Protein AF-A0A485JIW8-F1 (afdb_monomer_lite)

Radius of gyration: 25.41 Å; chains: 1; bounding box: 49×22×64 Å

Sequence (104 aa):
MVTTAILSAFGVSAKNPTDGTPVVVKNLLSVEGLHWFLPNVIKNFSGFAPLGAILALVLGAGLAERVGLLPALMVKMASHVNARYASYMVLFIAFLATFLPMRR

Foldseek 3Di:
DVVLVVQQVVFDWDQDPPPRDIHTRDDLPDPVNVVVCVVCVVVCVVVPVVPVVVVVLLVVLVVCVVVVVLVVVLCVQQVPDDPVCNVVSVVVNVVVVVPRPDDD

Structure (mmCIF, N/CA/C/O backbone):
data_AF-A0A485JIW8-F1
#
_entry.id   AF-A0A485JIW8-F1
#
loop_
_atom_site.group_PDB
_atom_site.id
_atom_site.type_symbol
_atom_site.label_atom_id
_atom_site.label_alt_id
_atom_site.label_comp_id
_atom_site.label_asym_id
_atom_site.label_entity_id
_atom_site.label_seq_id
_atom_site.pdbx_PDB_ins_code
_atom_site.Cartn_x
_atom_site.Cartn_y
_atom_site.Cartn_z
_atom_site.occupancy
_atom_site.B_iso_or_equiv
_atom_site.auth_seq_id
_atom_site.auth_comp_id
_atom_site.auth_asym_id
_atom_site.auth_atom_id
_atom_site.pdbx_PDB_model_num
ATOM 1 N N . MET A 1 1 ? -16.457 -8.153 15.784 1.00 76.81 1 MET A N 1
ATOM 2 C CA . MET A 1 1 ? -17.606 -7.506 16.460 1.00 76.81 1 MET A CA 1
ATOM 3 C C . MET A 1 1 ? -18.337 -8.470 17.385 1.00 76.81 1 MET A C 1
ATOM 5 O O . MET A 1 1 ? -18.373 -8.213 18.575 1.00 76.81 1 MET A O 1
ATOM 9 N N . VAL A 1 2 ? -18.836 -9.609 16.892 1.00 83.44 2 VAL A N 1
ATOM 10 C CA . VAL A 1 2 ? -19.503 -10.621 17.742 1.00 83.44 2 VAL A CA 1
ATOM 11 C C . VAL A 1 2 ? -18.585 -11.137 18.861 1.00 83.44 2 VAL A C 1
ATOM 13 O O . VAL A 1 2 ? -18.984 -11.189 20.016 1.00 83.44 2 VAL A O 1
ATOM 16 N N . THR A 1 3 ? -17.313 -11.402 18.555 1.00 80.88 3 THR A N 1
ATOM 17 C CA . THR A 1 3 ? -16.318 -11.849 19.543 1.00 80.88 3 THR A CA 1
ATOM 18 C C . THR A 1 3 ? -16.099 -10.840 20.675 1.00 80.88 3 THR A C 1
ATOM 20 O O . THR A 1 3 ? -16.023 -11.233 21.833 1.00 80.88 3 THR A O 1
ATOM 23 N N . THR A 1 4 ? -16.041 -9.537 20.371 1.00 82.94 4 THR A N 1
ATOM 24 C CA . THR A 1 4 ? -15.861 -8.499 21.400 1.00 82.94 4 THR A CA 1
ATOM 25 C C . THR A 1 4 ? -17.123 -8.295 22.235 1.00 82.94 4 THR A C 1
ATOM 27 O O . THR A 1 4 ? -17.009 -7.987 23.416 1.00 82.94 4 THR A O 1
ATOM 30 N N . ALA A 1 5 ? -18.310 -8.531 21.667 1.00 79.56 5 ALA A N 1
ATOM 31 C CA . ALA A 1 5 ? -19.571 -8.511 22.406 1.00 79.56 5 ALA A CA 1
ATOM 32 C C . ALA A 1 5 ? -19.691 -9.684 23.390 1.00 79.56 5 ALA A C 1
ATOM 34 O O . ALA A 1 5 ? -20.026 -9.468 24.551 1.00 79.56 5 ALA A O 1
ATOM 35 N N . ILE A 1 6 ? -19.348 -10.903 22.958 1.00 81.81 6 ILE A N 1
ATOM 36 C CA . ILE A 1 6 ? -19.376 -12.101 23.810 1.00 81.81 6 ILE A CA 1
ATOM 37 C C . ILE A 1 6 ? -18.352 -11.976 24.948 1.00 81.81 6 ILE A C 1
ATOM 39 O O . ILE A 1 6 ? -18.701 -12.130 26.113 1.00 81.81 6 ILE A O 1
ATOM 43 N N . LEU A 1 7 ? -17.099 -11.633 24.636 1.00 80.12 7 LEU A N 1
ATOM 44 C CA . LEU A 1 7 ? -16.033 -11.506 25.639 1.00 80.12 7 LEU A CA 1
ATOM 45 C C . LEU A 1 7 ? -16.289 -10.376 26.648 1.00 80.12 7 LEU A C 1
ATOM 47 O O . LEU A 1 7 ? -15.951 -10.513 27.823 1.00 80.12 7 LEU A O 1
ATOM 51 N N . SER A 1 8 ? -16.903 -9.275 26.204 1.00 80.69 8 SER A N 1
ATOM 52 C CA . SER A 1 8 ? -17.305 -8.177 27.087 1.00 80.69 8 SER A CA 1
ATOM 53 C C . SER A 1 8 ? -18.484 -8.568 27.986 1.00 80.69 8 SER A C 1
ATOM 55 O O . SER A 1 8 ? -18.478 -8.217 29.162 1.00 80.69 8 SER A O 1
ATOM 57 N N . ALA A 1 9 ? -19.442 -9.362 27.486 1.00 75.94 9 ALA A N 1
ATOM 58 C CA . ALA A 1 9 ? -20.557 -9.876 28.287 1.00 75.94 9 ALA A CA 1
ATOM 59 C C . ALA A 1 9 ? -20.100 -10.822 29.415 1.00 75.94 9 ALA A C 1
ATOM 61 O O . ALA A 1 9 ? -20.698 -10.828 30.486 1.00 75.94 9 ALA A O 1
ATOM 62 N N . PHE A 1 10 ? -19.009 -11.567 29.207 1.00 78.50 10 PHE A N 1
ATOM 63 C CA . PHE A 1 10 ? -18.376 -12.394 30.243 1.00 78.50 10 PHE A CA 1
ATOM 64 C C . PHE A 1 10 ? -17.401 -11.622 31.156 1.00 78.50 10 PHE A C 1
ATOM 66 O O . PHE A 1 10 ? -16.757 -12.232 32.007 1.00 78.50 10 PHE A O 1
ATOM 73 N N . GLY A 1 11 ? -17.272 -10.296 31.006 1.00 72.00 11 GLY A N 1
ATOM 74 C CA . GLY A 1 11 ? -16.460 -9.455 31.894 1.00 72.00 11 GLY A CA 1
ATOM 75 C C . GLY A 1 11 ? -14.956 -9.745 31.847 1.00 72.00 11 GLY A C 1
ATOM 76 O O . GLY A 1 11 ? -14.242 -9.472 32.812 1.00 72.00 11 GLY A O 1
ATOM 77 N N . VAL A 1 12 ? -14.462 -10.316 30.743 1.00 76.06 12 VAL A N 1
ATOM 78 C CA . VAL A 1 12 ? -13.059 -10.724 30.613 1.00 76.06 12 VAL A CA 1
ATOM 79 C C . VAL A 1 12 ? -12.148 -9.494 30.686 1.00 76.06 12 VAL A C 1
ATOM 81 O O . VAL A 1 12 ? -12.291 -8.541 29.915 1.00 76.06 12 VAL A O 1
ATOM 84 N N . SER A 1 13 ? -11.194 -9.527 31.617 1.00 73.19 13 SER A N 1
ATOM 85 C CA . SER A 1 13 ? -10.194 -8.479 31.829 1.00 73.19 13 SER A CA 1
ATOM 86 C C . SER A 1 13 ? -8.800 -9.098 31.865 1.00 73.19 13 SER A C 1
ATOM 88 O O . SER A 1 13 ? -8.588 -10.124 32.511 1.00 73.19 13 SER A O 1
ATOM 90 N N . ALA A 1 14 ? -7.848 -8.468 31.179 1.00 75.44 14 ALA A N 1
ATOM 91 C CA . ALA A 1 14 ? -6.446 -8.876 31.148 1.00 75.44 14 ALA A CA 1
ATOM 92 C C . ALA A 1 14 ? -5.582 -7.823 31.845 1.00 75.44 14 ALA A C 1
ATOM 94 O O . ALA A 1 14 ? -5.828 -6.629 31.718 1.00 75.44 14 ALA A O 1
ATOM 95 N N . LYS A 1 15 ? -4.557 -8.236 32.587 1.00 77.12 15 LYS A N 1
ATOM 96 C CA . LYS A 1 15 ? -3.635 -7.293 33.231 1.00 77.12 15 LYS A CA 1
ATOM 97 C C . LYS A 1 15 ? -2.582 -6.846 32.216 1.00 77.12 15 LYS A C 1
ATOM 99 O O . LYS A 1 15 ? -1.958 -7.698 31.586 1.00 77.12 15 LYS A O 1
ATOM 104 N N . ASN A 1 16 ? -2.385 -5.540 32.048 1.00 74.44 16 ASN A N 1
ATOM 105 C CA . ASN A 1 16 ? -1.335 -5.021 31.174 1.00 74.44 16 ASN A CA 1
ATOM 106 C C . ASN A 1 16 ? 0.048 -5.375 31.764 1.00 74.44 16 ASN A C 1
ATOM 108 O O . ASN A 1 16 ? 0.311 -4.996 32.907 1.00 74.44 16 ASN A O 1
ATOM 112 N N . PRO A 1 17 ? 0.932 -6.081 31.035 1.00 75.75 17 PRO A N 1
ATOM 113 C CA . PRO A 1 17 ? 2.253 -6.461 31.538 1.00 75.75 17 PRO A CA 1
ATOM 114 C C . PRO A 1 17 ? 3.220 -5.279 31.715 1.00 75.75 17 PRO A C 1
ATOM 116 O O . PRO A 1 17 ? 4.221 -5.438 32.407 1.00 75.75 17 PRO A O 1
ATOM 119 N N . THR A 1 18 ? 2.939 -4.113 31.125 1.00 78.62 18 THR A N 1
ATOM 120 C CA . THR A 1 18 ? 3.795 -2.919 31.236 1.00 78.62 18 THR A CA 1
ATOM 121 C C . THR A 1 18 ? 3.469 -2.086 32.480 1.00 78.62 18 THR A C 1
ATOM 123 O O . THR A 1 18 ? 4.377 -1.743 33.226 1.00 78.62 18 THR A O 1
ATOM 126 N N . ASP A 1 19 ? 2.180 -1.843 32.753 1.00 81.31 19 ASP A N 1
ATOM 127 C CA . ASP A 1 19 ? 1.743 -0.910 33.812 1.00 81.31 19 ASP A CA 1
ATOM 128 C C . ASP A 1 19 ? 0.888 -1.569 34.913 1.00 81.31 19 ASP A C 1
ATOM 130 O O . ASP A 1 19 ? 0.429 -0.909 35.844 1.00 81.31 19 ASP A O 1
ATOM 134 N N . GLY A 1 20 ? 0.601 -2.872 34.811 1.00 73.81 20 GLY A N 1
ATOM 135 C CA . GLY A 1 20 ? -0.192 -3.621 35.794 1.00 73.81 20 GLY A CA 1
ATOM 136 C C . GLY A 1 20 ? -1.680 -3.250 35.863 1.00 73.81 20 GLY A C 1
ATOM 137 O O . GLY A 1 20 ? -2.414 -3.833 36.667 1.00 73.81 20 GLY A O 1
ATOM 138 N N . THR A 1 21 ? -2.144 -2.316 35.031 1.00 77.12 21 THR A N 1
ATOM 139 C CA . THR A 1 21 ? -3.537 -1.859 34.983 1.00 77.12 21 THR A CA 1
ATOM 140 C C . THR A 1 21 ? -4.458 -2.911 34.346 1.00 77.12 21 THR A C 1
ATOM 142 O O . THR A 1 21 ? -4.048 -3.617 33.417 1.00 77.12 21 THR A O 1
ATOM 145 N N . PRO A 1 22 ? -5.703 -3.068 34.837 1.00 76.75 22 PRO A N 1
ATOM 146 C CA . PRO A 1 22 ? -6.674 -3.965 34.221 1.00 76.75 22 PRO A CA 1
ATOM 147 C C . PRO A 1 22 ? -7.163 -3.390 32.882 1.00 76.75 22 PRO A C 1
ATOM 149 O O . PRO A 1 22 ? -7.702 -2.286 32.819 1.00 76.75 22 PRO A O 1
ATOM 152 N N . VAL A 1 23 ? -6.984 -4.153 31.807 1.00 79.81 23 VAL A N 1
ATOM 153 C CA . VAL A 1 23 ? -7.474 -3.868 30.455 1.00 79.81 23 VAL A CA 1
ATOM 154 C C . VAL A 1 23 ? -8.750 -4.670 30.229 1.00 79.81 23 VAL A C 1
ATOM 156 O O . VAL A 1 23 ? -8.724 -5.893 30.082 1.00 79.81 23 VAL A O 1
ATOM 159 N N . VAL A 1 24 ? -9.876 -3.962 30.191 1.00 81.12 24 VAL A N 1
ATOM 160 C CA . VAL A 1 24 ? -11.207 -4.546 29.982 1.00 81.12 24 VAL A CA 1
ATOM 161 C C . VAL A 1 24 ? -11.522 -4.627 28.488 1.00 81.12 24 VAL A C 1
ATOM 163 O O . VAL A 1 24 ? -11.235 -3.696 27.728 1.00 81.12 24 VAL A O 1
ATOM 166 N N . VAL A 1 25 ? -12.144 -5.729 28.057 1.00 80.06 25 VAL A N 1
ATOM 167 C CA . VAL A 1 25 ? -12.603 -5.890 26.670 1.00 80.06 25 VAL A CA 1
ATOM 168 C C . VAL A 1 25 ? -13.704 -4.874 26.351 1.00 80.06 25 VAL A C 1
ATOM 170 O O . VAL A 1 25 ? -14.762 -4.864 26.979 1.00 80.06 25 VAL A O 1
ATOM 173 N N . LYS A 1 26 ? -13.478 -4.045 25.325 1.00 80.88 26 LYS A N 1
ATOM 174 C CA . LYS A 1 26 ? -14.467 -3.077 24.832 1.00 80.88 26 LYS A CA 1
ATOM 175 C C . LYS A 1 26 ? -15.394 -3.717 23.799 1.00 80.88 26 LYS A C 1
ATOM 177 O O . LYS A 1 26 ? -14.944 -4.168 22.743 1.00 80.88 26 LYS A O 1
ATOM 182 N N . ASN A 1 27 ? -16.695 -3.719 24.082 1.00 84.88 27 ASN A N 1
ATOM 183 C CA . ASN A 1 27 ? -17.710 -4.124 23.116 1.00 84.88 27 ASN A CA 1
ATOM 184 C C . ASN A 1 27 ? -17.853 -3.055 22.019 1.00 84.88 27 ASN A C 1
ATOM 186 O O . ASN A 1 27 ? -18.133 -1.898 22.308 1.00 84.88 27 ASN A O 1
ATOM 190 N N . LEU A 1 28 ? -17.687 -3.445 20.755 1.00 83.50 28 LEU A N 1
ATOM 191 C CA . LEU A 1 28 ? -17.842 -2.534 19.612 1.00 83.50 28 LEU A CA 1
ATOM 192 C C . LEU A 1 28 ? -19.304 -2.392 19.154 1.00 83.50 28 LEU A C 1
ATOM 194 O O . LEU A 1 28 ? -19.610 -1.460 18.421 1.00 83.50 28 LEU A O 1
ATOM 198 N N . LEU A 1 29 ? -20.187 -3.312 19.561 1.00 84.06 29 LEU A N 1
ATOM 199 C CA . LEU A 1 29 ? -21.623 -3.297 19.255 1.00 84.06 29 LEU A CA 1
ATOM 200 C C . LEU A 1 29 ? -22.457 -2.576 20.327 1.00 84.06 29 LEU A C 1
ATOM 202 O O . LEU A 1 29 ? -23.668 -2.451 20.164 1.00 84.06 29 LEU A O 1
ATOM 206 N N . SER A 1 30 ? -21.847 -2.123 21.429 1.00 85.50 30 SER A N 1
ATOM 207 C CA . SER A 1 30 ? -22.546 -1.284 22.406 1.00 85.50 30 SER A CA 1
ATOM 208 C C . SER A 1 30 ? -22.801 0.115 21.835 1.00 85.50 30 SER A C 1
ATOM 210 O O . SER A 1 30 ? -22.151 0.5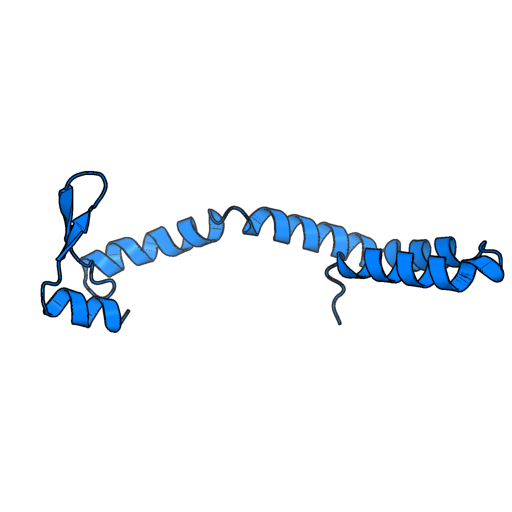33 20.876 1.00 85.50 30 SER A O 1
ATOM 212 N N . VAL A 1 31 ? -23.723 0.862 22.452 1.00 85.19 31 VAL A N 1
ATOM 213 C CA . VAL A 1 31 ? -24.009 2.262 22.088 1.00 85.19 31 VAL A CA 1
ATOM 214 C C . VAL A 1 31 ? -22.720 3.094 22.098 1.00 85.19 31 VAL A C 1
ATOM 216 O O . VAL A 1 31 ? -22.407 3.769 21.124 1.00 85.19 31 VAL A O 1
ATOM 219 N N . GLU A 1 32 ? -21.906 2.960 23.145 1.00 84.00 32 GLU A N 1
ATOM 2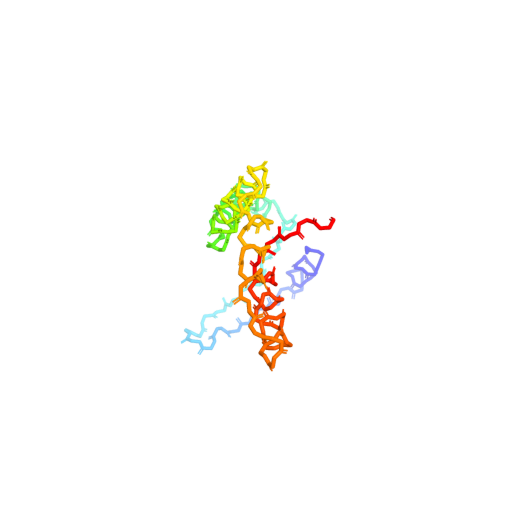20 C CA . GLU A 1 32 ? -20.594 3.612 23.264 1.00 84.00 32 GLU A CA 1
ATOM 221 C C . GLU A 1 32 ? -19.596 3.142 22.194 1.00 84.00 32 GLU A C 1
ATOM 223 O O . GLU A 1 32 ? -18.867 3.955 21.622 1.00 84.00 32 GLU A O 1
ATOM 228 N N . GLY A 1 33 ? -19.579 1.840 21.885 1.00 84.75 33 GLY A N 1
ATOM 229 C CA . GLY A 1 33 ? -18.733 1.259 20.845 1.00 84.75 33 GLY A CA 1
ATOM 230 C C . GLY A 1 33 ? -19.059 1.805 19.456 1.00 84.75 33 GLY A C 1
ATOM 231 O O . GLY A 1 33 ? -18.145 2.149 18.709 1.00 84.75 33 GLY A O 1
ATOM 232 N N . LEU A 1 34 ? -20.345 1.969 19.142 1.00 87.88 34 LEU A N 1
ATOM 233 C CA . LEU A 1 34 ? -20.823 2.587 17.905 1.00 87.88 34 LEU A CA 1
ATOM 234 C C . LEU A 1 34 ? -20.498 4.085 17.857 1.00 87.88 34 LEU A C 1
ATOM 236 O O . LEU A 1 34 ? -19.941 4.548 16.860 1.00 87.88 34 LEU A O 1
ATOM 240 N N . HIS A 1 35 ? -20.755 4.823 18.941 1.00 90.19 35 HIS A N 1
ATOM 241 C CA . HIS A 1 35 ? -20.394 6.242 19.052 1.00 90.19 35 HIS A CA 1
ATOM 242 C C . HIS A 1 35 ? -18.895 6.489 18.866 1.00 90.19 35 HIS A C 1
ATOM 244 O O . HIS A 1 35 ? -18.509 7.524 18.328 1.00 90.19 35 HIS A O 1
ATOM 250 N N . TRP A 1 36 ? -18.046 5.544 19.270 1.00 88.62 36 TRP A N 1
ATOM 251 C CA . TRP A 1 36 ? -16.618 5.601 18.984 1.00 88.62 36 TRP A CA 1
ATOM 252 C C . TRP A 1 36 ? -16.289 5.141 17.554 1.00 88.62 36 TRP A C 1
ATOM 254 O O . TRP A 1 36 ? -15.489 5.782 16.876 1.00 88.62 36 TRP A O 1
ATOM 264 N N . PHE A 1 37 ? -16.893 4.056 17.069 1.00 90.88 37 PHE A N 1
ATOM 265 C CA . PHE A 1 37 ? -16.561 3.437 15.783 1.00 90.88 37 PHE A CA 1
ATOM 266 C C . PHE A 1 37 ? -16.908 4.322 14.581 1.00 90.88 37 PHE A C 1
ATOM 268 O O . PHE A 1 37 ? -16.047 4.550 13.732 1.00 90.88 37 PHE A O 1
ATOM 275 N N . LEU A 1 38 ? -18.139 4.839 14.518 1.00 89.75 38 LEU A N 1
ATOM 276 C CA . LEU A 1 38 ? -18.639 5.633 13.389 1.00 89.75 38 LEU A CA 1
ATOM 277 C C . LEU A 1 38 ? -17.737 6.836 13.035 1.00 89.75 38 LEU A C 1
ATOM 279 O O . LEU A 1 38 ? -17.333 6.940 11.876 1.00 89.75 38 LEU A O 1
ATOM 283 N N . PRO A 1 39 ? -17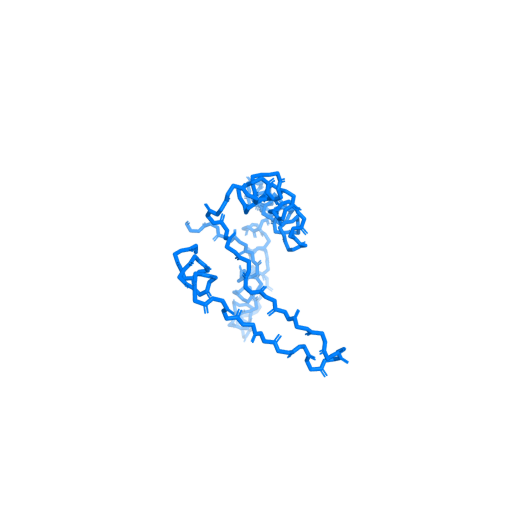.352 7.717 13.980 1.00 90.44 39 PRO A N 1
ATOM 284 C CA . PRO A 1 39 ? -16.472 8.843 13.668 1.00 90.44 39 PRO A CA 1
ATOM 285 C C . PRO A 1 39 ? -15.012 8.426 13.448 1.00 90.44 39 PRO A C 1
ATOM 287 O O . PRO A 1 39 ? -14.302 9.065 12.671 1.00 90.44 39 PRO A O 1
ATOM 290 N N . ASN A 1 40 ? -14.536 7.360 14.104 1.00 92.19 40 ASN A N 1
ATOM 291 C CA . ASN A 1 40 ? -13.135 6.950 13.986 1.00 92.19 40 ASN A CA 1
ATOM 292 C C . ASN A 1 40 ? -12.852 6.076 12.760 1.00 92.19 40 ASN A C 1
ATOM 294 O O . ASN A 1 40 ? -11.696 5.987 12.362 1.00 92.19 40 ASN A O 1
ATOM 298 N N . VAL A 1 41 ? -13.857 5.469 12.120 1.00 92.75 41 VAL A N 1
ATOM 299 C CA . VAL A 1 41 ? -13.662 4.639 10.916 1.00 92.75 41 VAL A CA 1
ATOM 300 C C . VAL A 1 41 ? -12.949 5.403 9.807 1.00 92.75 41 VAL A C 1
ATOM 302 O O . VAL A 1 41 ? -11.944 4.922 9.286 1.00 92.75 41 VAL A O 1
ATOM 305 N N . ILE A 1 42 ? -13.418 6.612 9.492 1.00 92.44 42 ILE A N 1
ATOM 306 C CA . ILE A 1 42 ? -12.829 7.422 8.421 1.00 92.44 42 ILE A CA 1
ATOM 307 C C . ILE A 1 42 ? -11.427 7.867 8.831 1.00 92.44 42 ILE A C 1
ATOM 309 O O . ILE A 1 42 ? -10.492 7.711 8.055 1.00 92.44 42 ILE A O 1
ATOM 313 N N . LYS A 1 43 ? -11.263 8.337 10.074 1.00 91.38 43 LYS A N 1
ATOM 314 C CA . LYS A 1 43 ? -9.971 8.782 10.611 1.00 91.38 43 LYS A CA 1
ATOM 315 C C . LYS A 1 43 ? -8.922 7.665 10.616 1.00 91.38 43 LYS A C 1
ATOM 317 O O . LYS A 1 43 ? -7.772 7.914 10.273 1.00 91.38 43 LYS A O 1
ATOM 322 N N . ASN A 1 44 ? -9.311 6.445 10.977 1.00 92.25 44 ASN A N 1
ATOM 323 C CA . ASN A 1 44 ? -8.428 5.280 10.987 1.00 92.25 44 ASN A CA 1
ATOM 324 C C . ASN A 1 44 ? -8.077 4.830 9.566 1.00 92.25 44 ASN A C 1
ATOM 326 O O . ASN A 1 44 ? -6.937 4.455 9.312 1.00 92.25 44 ASN A O 1
ATOM 330 N N . PHE A 1 45 ? -9.036 4.896 8.639 1.00 91.19 45 PHE A N 1
ATOM 331 C CA . PHE A 1 45 ? -8.801 4.566 7.237 1.00 91.19 45 PHE A CA 1
ATOM 332 C C . PHE A 1 45 ? -7.866 5.581 6.564 1.00 91.19 45 PHE A C 1
ATOM 334 O O . PHE A 1 45 ? -6.857 5.195 5.979 1.00 91.19 45 PHE A O 1
ATOM 341 N N . SER A 1 46 ? -8.152 6.880 6.691 1.00 90.94 46 SER A N 1
ATOM 342 C CA . SER A 1 46 ? -7.337 7.944 6.091 1.00 90.94 46 SER A CA 1
ATOM 343 C C . SER A 1 46 ? -5.997 8.146 6.802 1.00 90.94 46 SER A C 1
ATOM 345 O O . SER A 1 46 ? -5.035 8.582 6.181 1.00 90.94 46 SER A O 1
ATOM 347 N N . GLY A 1 47 ? -5.930 7.854 8.103 1.00 90.31 47 GLY A N 1
ATOM 348 C CA . GLY A 1 47 ? -4.714 7.931 8.916 1.00 90.31 47 GLY A CA 1
ATOM 349 C C . GLY A 1 47 ? -3.805 6.707 8.796 1.00 90.31 47 GLY A C 1
ATOM 350 O O . GLY A 1 47 ? -2.736 6.683 9.405 1.00 90.31 47 GLY A O 1
ATOM 351 N N . PHE A 1 48 ? -4.201 5.686 8.032 1.00 94.06 48 PHE A N 1
ATOM 352 C CA . PHE A 1 48 ? -3.364 4.519 7.799 1.00 94.06 48 PHE A CA 1
ATOM 353 C C . PHE A 1 48 ? -2.147 4.923 6.958 1.00 94.06 48 PHE A C 1
ATOM 355 O O . PHE A 1 48 ? -2.267 5.175 5.760 1.00 94.06 48 PHE A O 1
ATOM 362 N N . ALA A 1 49 ? -0.972 4.990 7.591 1.00 90.81 49 ALA A N 1
ATOM 363 C CA . ALA A 1 49 ? 0.256 5.516 6.984 1.00 90.81 49 ALA A CA 1
ATOM 364 C C . ALA A 1 49 ? 0.577 4.957 5.575 1.00 90.81 49 ALA A C 1
ATOM 366 O O . ALA A 1 49 ? 0.955 5.743 4.706 1.00 90.81 49 ALA A O 1
ATOM 367 N N . PRO A 1 50 ? 0.376 3.655 5.279 1.00 92.50 50 PRO A N 1
ATOM 368 C CA . PRO A 1 50 ? 0.626 3.113 3.941 1.00 92.50 50 PRO A CA 1
ATOM 369 C C . PRO A 1 50 ? -0.357 3.576 2.852 1.00 92.50 50 PRO A C 1
ATOM 371 O O . PRO A 1 50 ? -0.028 3.500 1.669 1.00 92.50 50 PRO A O 1
ATOM 374 N N . LEU A 1 51 ? -1.559 4.046 3.206 1.00 93.44 51 LEU A N 1
ATOM 375 C CA . LEU A 1 51 ? -2.628 4.338 2.244 1.00 93.44 51 LEU A CA 1
ATOM 376 C C . LEU A 1 51 ? -2.254 5.484 1.295 1.00 93.44 51 LEU A C 1
ATOM 378 O O . LEU A 1 51 ? -2.371 5.348 0.078 1.00 93.44 51 LEU A O 1
ATOM 382 N N . GLY A 1 52 ? -1.756 6.595 1.843 1.00 89.50 52 GLY A N 1
ATOM 383 C CA . GLY A 1 52 ? -1.362 7.758 1.044 1.00 89.50 52 GLY A CA 1
ATOM 384 C C . GLY A 1 52 ? -0.232 7.441 0.060 1.00 89.50 52 GLY A C 1
ATOM 385 O O . GLY A 1 52 ? -0.290 7.846 -1.101 1.00 89.50 52 GLY A O 1
ATOM 386 N N . ALA A 1 53 ? 0.755 6.654 0.498 1.00 90.75 53 ALA A N 1
ATOM 387 C CA . ALA A 1 53 ? 1.885 6.250 -0.335 1.00 90.75 53 ALA A CA 1
ATOM 388 C C . ALA A 1 53 ? 1.445 5.379 -1.523 1.00 90.75 53 ALA A C 1
ATOM 390 O O . ALA A 1 53 ? 1.877 5.611 -2.653 1.00 90.75 53 ALA A O 1
ATOM 391 N N . ILE A 1 54 ? 0.546 4.417 -1.291 1.00 91.94 54 ILE A N 1
ATOM 392 C CA . ILE A 1 54 ? 0.031 3.539 -2.351 1.00 91.94 54 ILE A CA 1
ATOM 393 C C . ILE A 1 54 ? -0.799 4.334 -3.364 1.00 91.94 54 ILE A C 1
ATOM 395 O O . ILE A 1 54 ? -0.637 4.138 -4.566 1.00 91.94 54 ILE A O 1
ATOM 399 N N . LEU A 1 55 ? -1.654 5.257 -2.911 1.00 92.94 55 LEU A N 1
ATOM 400 C CA . LEU A 1 55 ? -2.454 6.091 -3.815 1.00 92.94 55 LEU A CA 1
ATOM 401 C C . LEU A 1 55 ? -1.571 6.967 -4.714 1.00 92.94 55 LEU A C 1
ATOM 403 O O . LEU A 1 55 ? -1.793 7.019 -5.924 1.00 92.94 55 LEU A O 1
ATOM 407 N N . ALA A 1 56 ? -0.540 7.598 -4.147 1.00 92.44 56 ALA A N 1
ATOM 408 C CA . ALA A 1 56 ? 0.427 8.374 -4.921 1.00 92.44 56 ALA A CA 1
ATOM 409 C C . ALA A 1 56 ? 1.176 7.501 -5.946 1.00 92.44 56 ALA A C 1
ATOM 411 O O . ALA A 1 56 ? 1.317 7.895 -7.106 1.00 92.44 56 ALA A O 1
ATOM 412 N N . LEU A 1 57 ? 1.596 6.293 -5.547 1.00 92.12 57 LEU A N 1
ATOM 413 C CA . LEU A 1 57 ? 2.272 5.337 -6.427 1.00 92.12 57 LEU A CA 1
ATOM 414 C C . LEU A 1 57 ? 1.380 4.910 -7.599 1.00 92.12 57 LEU A C 1
ATOM 416 O O . LEU A 1 57 ? 1.821 4.939 -8.746 1.00 92.12 57 LEU A O 1
ATOM 420 N N . VAL A 1 58 ? 0.128 4.531 -7.328 1.00 92.12 58 VAL A N 1
ATOM 421 C CA . VAL A 1 58 ? -0.819 4.077 -8.359 1.00 92.12 58 VAL A CA 1
ATOM 422 C C . VAL A 1 58 ? -1.136 5.200 -9.346 1.00 92.12 58 VAL A C 1
ATOM 424 O O . VAL A 1 58 ? -1.218 4.943 -10.546 1.00 92.12 58 VAL A O 1
ATOM 427 N N . LEU A 1 59 ? -1.263 6.445 -8.877 1.00 93.19 59 LEU A N 1
ATOM 428 C CA . LEU A 1 59 ? -1.457 7.604 -9.753 1.00 93.19 59 LEU A CA 1
ATOM 429 C C . LEU A 1 59 ? -0.240 7.848 -10.656 1.00 93.19 59 LEU A C 1
ATOM 431 O O . LEU A 1 59 ? -0.401 7.997 -11.868 1.00 93.19 59 LEU A O 1
ATOM 435 N N . GLY A 1 60 ? 0.970 7.843 -10.090 1.00 92.44 60 GLY A N 1
ATOM 436 C CA . GLY A 1 60 ? 2.205 8.043 -10.852 1.00 92.44 60 GLY A CA 1
ATOM 437 C C . GLY A 1 60 ? 2.460 6.932 -11.873 1.00 92.44 60 GLY A C 1
ATOM 438 O O . GLY A 1 60 ? 2.693 7.212 -13.050 1.00 92.44 60 GLY A O 1
ATOM 439 N N . ALA A 1 61 ? 2.353 5.671 -11.448 1.00 90.31 61 ALA A N 1
ATOM 440 C CA . ALA A 1 61 ? 2.513 4.511 -12.323 1.00 90.31 61 ALA A CA 1
ATOM 441 C C . ALA A 1 61 ? 1.416 4.456 -13.397 1.00 90.31 61 ALA A C 1
ATOM 443 O O . ALA A 1 61 ? 1.708 4.203 -14.564 1.00 90.31 61 ALA A O 1
ATOM 444 N N . GLY A 1 62 ? 0.168 4.763 -13.030 1.00 92.00 62 GLY A N 1
ATOM 445 C CA . GLY A 1 62 ? -0.951 4.830 -13.965 1.00 92.00 62 GLY A CA 1
ATOM 446 C C . GLY A 1 62 ? -0.744 5.888 -15.047 1.00 92.00 62 GLY A C 1
ATOM 447 O O . GLY A 1 62 ? -0.988 5.610 -16.219 1.00 92.00 62 GLY A O 1
ATOM 448 N N . LEU A 1 63 ? -0.244 7.074 -14.691 1.00 94.44 63 LEU A N 1
ATOM 449 C CA . LEU A 1 63 ? 0.097 8.108 -15.670 1.00 94.44 63 LEU A CA 1
ATOM 450 C C . LEU A 1 63 ? 1.231 7.652 -16.597 1.00 94.44 63 LEU A C 1
ATOM 452 O O . LEU A 1 63 ? 1.090 7.754 -17.815 1.00 94.44 63 LEU A O 1
ATOM 456 N N . ALA A 1 64 ? 2.321 7.124 -16.031 1.00 92.94 64 ALA A N 1
ATOM 457 C CA . ALA A 1 64 ? 3.477 6.648 -16.789 1.00 92.94 64 ALA A CA 1
ATOM 458 C C . ALA A 1 64 ? 3.108 5.531 -17.785 1.00 92.94 64 ALA A C 1
ATOM 460 O O . ALA A 1 64 ? 3.649 5.483 -18.891 1.00 92.94 64 ALA A O 1
ATOM 461 N N . GLU A 1 65 ? 2.151 4.675 -17.428 1.00 91.00 65 GLU A N 1
ATOM 462 C CA . GLU A 1 65 ? 1.631 3.632 -18.313 1.00 91.00 65 GLU A CA 1
ATOM 463 C C . GLU A 1 65 ? 0.768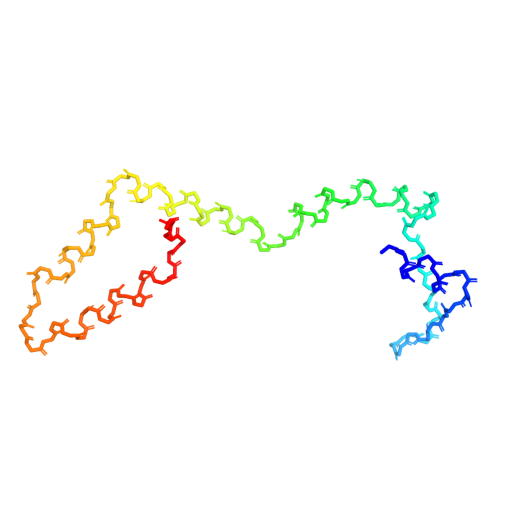 4.229 -19.431 1.00 91.00 65 GLU A C 1
ATOM 465 O O . GLU A 1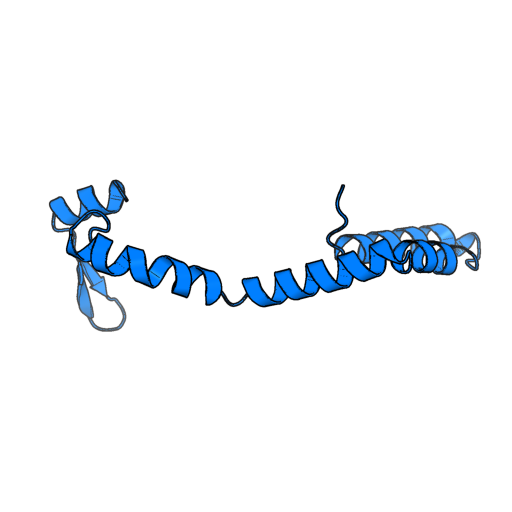 65 ? 0.944 3.908 -20.604 1.00 91.00 65 GLU A O 1
ATOM 470 N N . ARG A 1 66 ? -0.137 5.156 -19.090 1.00 92.69 66 ARG A N 1
ATOM 471 C CA . ARG A 1 66 ? -1.065 5.772 -20.055 1.00 92.69 66 ARG A CA 1
ATOM 472 C C . ARG A 1 66 ? -0.363 6.578 -21.139 1.00 92.69 66 ARG A C 1
ATOM 474 O O . ARG A 1 66 ? -0.846 6.599 -22.266 1.00 92.69 66 ARG A O 1
ATOM 481 N N . VAL A 1 67 ? 0.756 7.222 -20.813 1.00 96.12 67 VAL A N 1
ATOM 482 C CA . VAL A 1 67 ? 1.576 7.947 -21.798 1.00 96.12 67 VAL A CA 1
ATOM 483 C C . VAL A 1 67 ? 2.552 7.033 -22.550 1.00 96.12 67 VAL A C 1
ATOM 485 O O . VAL A 1 67 ? 3.304 7.506 -23.396 1.00 96.12 67 VAL A O 1
ATOM 488 N N . GLY A 1 68 ? 2.566 5.730 -22.248 1.00 93.25 68 GLY A N 1
ATOM 489 C CA . GLY A 1 68 ? 3.436 4.749 -22.896 1.00 93.25 68 GLY A CA 1
ATOM 490 C C . GLY A 1 68 ? 4.906 4.821 -22.472 1.00 93.25 68 GLY A C 1
ATOM 491 O O . GLY A 1 68 ? 5.750 4.198 -23.117 1.00 93.25 68 GLY A O 1
ATOM 492 N N . LEU A 1 69 ? 5.234 5.541 -21.392 1.00 93.81 69 LEU A N 1
ATOM 493 C CA . LEU A 1 69 ? 6.615 5.705 -20.925 1.00 93.81 69 LEU A CA 1
ATOM 494 C C . LEU A 1 69 ? 7.220 4.368 -20.484 1.00 93.81 69 LEU A C 1
ATOM 496 O O . LEU A 1 69 ? 8.363 4.071 -20.826 1.00 93.81 69 LEU A O 1
ATOM 500 N N . LEU A 1 70 ? 6.457 3.560 -19.745 1.00 92.19 70 LEU A N 1
ATOM 501 C CA . LEU A 1 70 ? 6.934 2.289 -19.198 1.00 92.19 70 LEU A CA 1
ATOM 502 C C . LEU A 1 70 ? 7.183 1.241 -20.301 1.00 92.19 70 LEU A C 1
ATOM 504 O O . LEU A 1 70 ? 8.309 0.738 -20.366 1.00 92.19 70 LEU A O 1
ATOM 508 N N . PRO A 1 71 ? 6.248 0.982 -21.244 1.00 90.25 71 PRO A N 1
ATOM 509 C CA . PRO A 1 71 ? 6.523 0.117 -22.392 1.00 90.25 71 PRO A CA 1
ATOM 510 C C . PRO A 1 71 ? 7.692 0.609 -23.255 1.00 90.25 71 PRO A C 1
ATOM 512 O O . PRO A 1 71 ? 8.560 -0.183 -23.631 1.00 90.25 71 PRO A O 1
ATOM 515 N N . ALA A 1 72 ? 7.762 1.915 -23.543 1.00 93.94 72 ALA A N 1
ATOM 516 C CA . ALA A 1 72 ? 8.844 2.482 -24.347 1.00 93.94 72 ALA A CA 1
ATOM 517 C C . ALA A 1 72 ? 10.214 2.301 -23.676 1.00 93.94 72 ALA A C 1
ATOM 519 O O . ALA A 1 72 ? 11.194 1.958 -24.345 1.00 93.94 72 ALA A O 1
ATOM 520 N N . LEU A 1 73 ? 10.287 2.477 -22.353 1.00 92.69 73 LEU A N 1
ATOM 521 C CA . LEU A 1 73 ? 11.502 2.248 -21.577 1.00 92.69 73 LEU A CA 1
ATOM 522 C C . LEU A 1 73 ? 11.926 0.774 -21.626 1.00 92.69 73 LEU A C 1
ATOM 524 O O . LEU A 1 73 ? 13.101 0.495 -21.860 1.00 92.69 73 LEU A O 1
ATOM 528 N N . MET A 1 74 ? 10.987 -0.164 -21.464 1.00 91.44 74 MET A N 1
ATOM 529 C CA . MET A 1 74 ? 11.268 -1.606 -21.534 1.00 91.44 74 MET A CA 1
ATOM 530 C C . MET A 1 74 ? 11.841 -2.011 -22.897 1.00 91.44 74 MET A C 1
ATOM 532 O O . MET A 1 74 ? 12.875 -2.681 -22.956 1.00 91.44 74 MET A O 1
ATOM 536 N N . VAL A 1 75 ? 11.227 -1.553 -23.993 1.00 91.94 75 VAL A N 1
ATOM 537 C CA . VAL A 1 75 ? 11.720 -1.824 -25.354 1.00 91.94 75 VAL A CA 1
ATOM 538 C C . VAL A 1 75 ? 13.097 -1.197 -25.566 1.00 91.94 75 VAL A C 1
ATOM 540 O O . VAL A 1 75 ? 14.007 -1.854 -26.076 1.00 91.94 75 VAL A O 1
ATOM 543 N N . LYS A 1 76 ? 13.292 0.051 -25.126 1.00 93.31 76 LYS A N 1
ATOM 544 C CA . LYS A 1 76 ? 14.580 0.742 -25.252 1.00 93.31 76 LYS A CA 1
ATOM 545 C C . LYS A 1 76 ? 15.695 0.005 -24.508 1.00 93.31 76 LYS A C 1
ATOM 547 O O . LYS A 1 76 ? 16.755 -0.199 -25.096 1.00 93.31 76 LYS A O 1
ATOM 552 N N . MET A 1 77 ? 15.455 -0.442 -23.273 1.00 91.06 77 MET A N 1
ATOM 553 C CA . MET A 1 77 ? 16.433 -1.207 -22.485 1.00 91.06 77 MET A CA 1
ATOM 554 C C . MET A 1 77 ? 16.815 -2.535 -23.151 1.00 91.06 77 MET A C 1
ATOM 556 O O . MET A 1 77 ? 17.979 -2.922 -23.109 1.00 91.06 77 MET A O 1
ATOM 560 N N . ALA A 1 78 ? 15.865 -3.214 -23.801 1.00 90.06 78 ALA A N 1
ATOM 561 C CA . ALA A 1 78 ? 16.120 -4.484 -24.482 1.00 90.06 78 ALA A CA 1
ATOM 562 C C . ALA A 1 78 ? 16.796 -4.324 -25.862 1.00 90.06 78 ALA A C 1
ATOM 564 O O . ALA A 1 78 ? 17.534 -5.207 -26.292 1.00 90.06 78 ALA A O 1
ATOM 565 N N . SER A 1 79 ? 16.563 -3.206 -26.557 1.00 89.44 79 SER A N 1
ATOM 566 C CA . SER A 1 79 ? 16.925 -3.031 -27.976 1.00 89.44 79 SER A CA 1
ATOM 567 C C . SER A 1 79 ? 18.428 -2.983 -28.300 1.00 89.44 79 SER A C 1
ATOM 569 O O . SER A 1 79 ? 18.805 -3.298 -29.423 1.00 89.44 79 SER A O 1
ATOM 571 N N . HIS A 1 80 ? 19.291 -2.607 -27.351 1.00 85.56 80 HIS A N 1
ATOM 572 C CA . HIS A 1 80 ? 20.733 -2.399 -27.586 1.00 85.56 80 HIS A CA 1
ATOM 573 C C . HIS A 1 80 ? 21.625 -3.394 -26.819 1.00 85.56 80 HIS A C 1
ATOM 575 O O . HIS A 1 80 ? 22.787 -3.107 -26.528 1.00 85.56 80 HIS A O 1
ATOM 581 N N . VAL A 1 81 ? 21.096 -4.570 -26.467 1.00 90.88 81 VAL A N 1
ATOM 582 C CA . VAL A 1 81 ? 21.833 -5.582 -25.695 1.00 90.88 81 VAL A CA 1
ATOM 583 C C . VAL A 1 81 ? 22.470 -6.628 -26.603 1.00 90.88 81 VAL A C 1
ATOM 585 O O . VAL A 1 81 ? 21.819 -7.231 -27.450 1.00 90.88 81 VAL A O 1
ATOM 588 N N . ASN A 1 82 ? 23.763 -6.883 -26.392 1.00 90.56 82 ASN A N 1
ATOM 589 C CA . ASN A 1 82 ? 24.483 -7.976 -27.042 1.00 90.56 82 ASN A CA 1
ATOM 590 C C . ASN A 1 82 ? 23.858 -9.332 -26.652 1.00 90.56 82 ASN A C 1
ATOM 592 O O . ASN A 1 82 ? 23.577 -9.563 -25.476 1.00 90.56 82 ASN A O 1
ATOM 596 N N . ALA A 1 83 ? 23.699 -10.246 -27.615 1.00 89.31 83 ALA A N 1
ATOM 597 C CA . ALA A 1 83 ? 23.052 -11.552 -27.450 1.00 89.31 83 ALA A CA 1
ATOM 598 C C . ALA A 1 83 ? 23.545 -12.357 -26.231 1.00 89.31 83 ALA A C 1
ATOM 600 O O . ALA A 1 83 ? 22.753 -13.045 -25.592 1.00 89.31 83 ALA A O 1
ATOM 601 N N . ARG A 1 84 ? 24.825 -12.226 -25.848 1.00 93.56 84 ARG A N 1
ATOM 602 C CA . ARG A 1 84 ? 25.386 -12.892 -24.653 1.00 93.56 84 ARG A CA 1
ATOM 603 C C . ARG A 1 84 ? 24.771 -12.421 -23.328 1.00 93.56 84 ARG A C 1
ATOM 605 O O . ARG A 1 84 ? 24.760 -13.184 -22.369 1.00 93.56 84 ARG A O 1
ATOM 612 N N . TYR A 1 85 ? 24.264 -11.188 -23.266 1.00 94.19 85 TYR A N 1
ATOM 613 C CA . TYR A 1 85 ? 23.691 -10.580 -22.058 1.00 94.19 85 TYR A CA 1
ATOM 614 C C . TYR A 1 85 ? 22.164 -10.438 -22.101 1.00 94.19 85 TYR A C 1
ATOM 616 O O . TYR A 1 85 ? 21.567 -9.970 -21.130 1.00 94.19 85 TYR A O 1
ATOM 624 N N . ALA A 1 86 ? 21.515 -10.863 -23.190 1.00 91.62 86 ALA A N 1
ATOM 625 C CA . ALA A 1 86 ? 20.073 -10.713 -23.379 1.00 91.62 86 ALA A CA 1
ATOM 626 C C . ALA A 1 86 ? 19.262 -11.363 -22.244 1.00 91.62 86 ALA A C 1
ATOM 628 O O . ALA A 1 86 ? 18.359 -10.732 -21.697 1.00 91.62 86 ALA A O 1
ATOM 629 N N . SER A 1 87 ? 19.635 -12.573 -21.815 1.00 92.31 87 SER A N 1
ATOM 630 C CA . SER A 1 87 ? 18.956 -13.279 -20.719 1.00 92.31 87 SER A CA 1
ATOM 631 C C . SER A 1 87 ? 19.017 -12.515 -19.392 1.00 92.31 87 SER A C 1
ATOM 633 O O . SER A 1 87 ? 18.018 -12.434 -18.681 1.00 92.31 87 SER A O 1
ATOM 635 N N . TYR A 1 88 ? 20.163 -11.901 -19.075 1.00 93.69 88 TYR A N 1
ATOM 636 C CA . TYR A 1 88 ? 20.310 -11.070 -17.876 1.00 93.69 88 TYR A CA 1
ATOM 637 C C . TYR A 1 88 ? 19.467 -9.796 -17.965 1.00 93.69 88 TYR A C 1
ATOM 639 O O . TYR A 1 88 ? 18.837 -9.415 -16.979 1.00 93.69 88 TYR A O 1
ATOM 647 N N . MET A 1 89 ? 19.402 -9.169 -19.145 1.00 94.12 89 MET A N 1
ATOM 648 C CA . MET A 1 89 ? 18.569 -7.984 -19.351 1.00 94.12 89 MET A CA 1
ATOM 649 C C . MET A 1 89 ? 17.083 -8.298 -19.157 1.00 94.12 89 MET A C 1
ATOM 651 O O . MET A 1 89 ? 16.386 -7.553 -18.475 1.00 94.12 89 MET A O 1
ATOM 655 N N . VAL A 1 90 ? 16.590 -9.415 -19.696 1.00 91.50 90 VAL A N 1
ATOM 656 C CA . VAL A 1 90 ? 15.179 -9.805 -19.537 1.00 91.50 90 VAL A CA 1
ATOM 657 C C . VAL A 1 90 ? 14.828 -10.032 -18.064 1.00 91.50 90 VAL A C 1
ATOM 659 O O . VAL A 1 90 ? 13.801 -9.534 -17.604 1.00 91.50 90 VAL A O 1
ATOM 662 N N . LEU A 1 91 ? 15.691 -10.716 -17.303 1.00 93.50 91 LEU A N 1
ATOM 663 C CA . LEU A 1 91 ? 15.497 -10.905 -15.859 1.00 93.50 91 LEU A CA 1
ATOM 664 C C . LEU A 1 91 ? 15.475 -9.572 -15.102 1.00 93.50 91 LEU A C 1
ATOM 666 O O . LEU A 1 91 ? 14.625 -9.366 -14.237 1.00 93.50 91 LEU A O 1
ATOM 670 N N . PHE A 1 92 ? 16.375 -8.653 -15.452 1.00 91.81 92 PHE A N 1
ATOM 671 C CA . PHE A 1 92 ? 16.428 -7.326 -14.848 1.00 91.81 92 PHE A CA 1
ATOM 672 C C . PHE A 1 92 ? 15.152 -6.515 -15.121 1.00 91.81 92 PHE A C 1
ATOM 674 O O . PHE A 1 92 ? 14.561 -5.955 -14.197 1.00 91.81 92 PHE A O 1
ATOM 681 N N . ILE A 1 93 ? 14.673 -6.514 -16.369 1.00 91.94 93 ILE A N 1
ATOM 682 C CA . ILE A 1 93 ? 13.423 -5.845 -16.753 1.00 91.94 93 ILE A CA 1
ATOM 683 C C . ILE A 1 93 ? 12.224 -6.471 -16.024 1.00 91.94 93 ILE A C 1
ATOM 685 O O . ILE A 1 93 ? 11.365 -5.741 -15.533 1.00 91.94 93 ILE A O 1
ATOM 689 N N . ALA A 1 94 ? 12.173 -7.801 -15.899 1.00 90.25 94 ALA A N 1
ATOM 690 C CA . ALA A 1 94 ? 11.104 -8.501 -15.185 1.00 90.25 94 ALA A CA 1
ATOM 691 C C . ALA A 1 94 ? 11.084 -8.174 -13.679 1.00 90.25 94 ALA A C 1
ATOM 693 O O . ALA A 1 94 ? 10.014 -7.964 -13.098 1.00 90.25 94 ALA A O 1
ATOM 694 N N . PHE A 1 95 ? 12.258 -8.075 -13.050 1.00 91.62 95 PHE A N 1
ATOM 695 C CA . PHE A 1 95 ? 12.380 -7.651 -11.655 1.00 91.62 95 PHE A CA 1
ATOM 696 C C . PHE A 1 95 ? 11.866 -6.220 -11.460 1.00 91.62 95 PHE A C 1
ATOM 698 O O . PHE A 1 95 ? 11.034 -5.989 -10.587 1.00 91.62 95 PHE A O 1
ATOM 705 N N . LEU A 1 96 ? 12.277 -5.273 -12.312 1.00 88.31 96 LEU A N 1
ATOM 706 C CA . LEU A 1 96 ? 11.784 -3.891 -12.255 1.00 88.31 96 LEU A CA 1
ATOM 707 C C . LEU A 1 96 ? 10.269 -3.798 -12.484 1.00 88.31 96 LEU A C 1
ATOM 709 O O . LEU A 1 96 ? 9.585 -3.052 -11.784 1.00 88.31 96 LEU A O 1
ATOM 713 N N . ALA A 1 97 ? 9.735 -4.584 -13.420 1.00 85.19 97 ALA A N 1
ATOM 714 C CA . ALA A 1 97 ? 8.307 -4.616 -13.723 1.00 85.19 97 ALA A CA 1
ATOM 715 C C . ALA A 1 97 ? 7.449 -5.115 -12.546 1.00 85.19 97 ALA A C 1
ATOM 717 O O . ALA A 1 97 ? 6.298 -4.708 -12.419 1.00 85.19 97 ALA A O 1
ATOM 718 N N . THR A 1 98 ? 8.004 -5.950 -11.662 1.00 84.94 98 THR A N 1
ATOM 719 C CA . THR A 1 98 ? 7.286 -6.519 -10.505 1.00 84.94 98 THR A CA 1
ATOM 720 C C . THR A 1 98 ? 6.896 -5.458 -9.471 1.00 84.94 98 THR A C 1
ATOM 722 O O . THR A 1 98 ? 5.879 -5.596 -8.796 1.00 84.94 98 THR A O 1
ATOM 725 N N . PHE A 1 99 ? 7.679 -4.383 -9.349 1.00 71.81 99 PHE A N 1
ATOM 726 C CA . PHE A 1 99 ? 7.397 -3.285 -8.415 1.00 71.81 99 PHE A CA 1
ATOM 727 C C . PHE A 1 99 ? 6.369 -2.291 -8.942 1.00 71.81 99 PHE A C 1
ATOM 729 O O . PHE A 1 99 ? 5.879 -1.443 -8.193 1.00 71.81 99 PHE A O 1
ATOM 736 N N . LEU A 1 100 ? 6.038 -2.382 -10.226 1.00 70.69 100 LEU A N 1
ATOM 737 C CA . LEU A 1 100 ? 4.978 -1.587 -10.795 1.00 70.69 100 LEU A CA 1
ATOM 738 C C . LEU A 1 100 ? 3.644 -2.273 -10.513 1.00 70.69 100 LEU A C 1
ATOM 740 O O . LEU A 1 100 ? 3.504 -3.467 -10.785 1.00 70.69 100 LEU A O 1
ATOM 744 N N . PRO A 1 101 ? 2.633 -1.533 -10.032 1.00 61.94 101 PRO A N 1
ATOM 745 C CA . PRO A 1 101 ? 1.263 -2.017 -10.000 1.00 61.94 101 PRO A CA 1
ATOM 746 C C . PRO A 1 101 ? 0.740 -2.085 -11.444 1.00 61.94 101 PRO A C 1
ATOM 748 O O . PRO A 1 101 ? -0.074 -1.270 -11.875 1.00 61.94 101 PRO A O 1
ATOM 751 N N . MET A 1 102 ? 1.264 -3.025 -12.234 1.00 51.81 102 MET A N 1
ATOM 752 C CA . MET A 1 102 ? 0.788 -3.305 -13.578 1.00 51.81 102 MET A CA 1
ATOM 753 C C . MET A 1 102 ? -0.564 -3.984 -13.434 1.00 51.81 102 MET A C 1
ATOM 755 O O . MET A 1 102 ? -0.673 -5.128 -12.988 1.00 51.81 102 MET A O 1
ATOM 759 N N . ARG A 1 103 ? -1.608 -3.242 -13.791 1.00 48.34 103 ARG A N 1
ATOM 760 C CA . ARG A 1 103 ? -2.943 -3.784 -13.996 1.00 48.34 103 ARG A CA 1
ATOM 761 C C . ARG A 1 103 ? -2.842 -4.880 -15.060 1.00 48.34 103 ARG A C 1
ATOM 763 O O . ARG A 1 103 ? -2.624 -4.573 -16.228 1.00 48.34 103 ARG A O 1
ATOM 770 N N . ARG A 1 104 ? 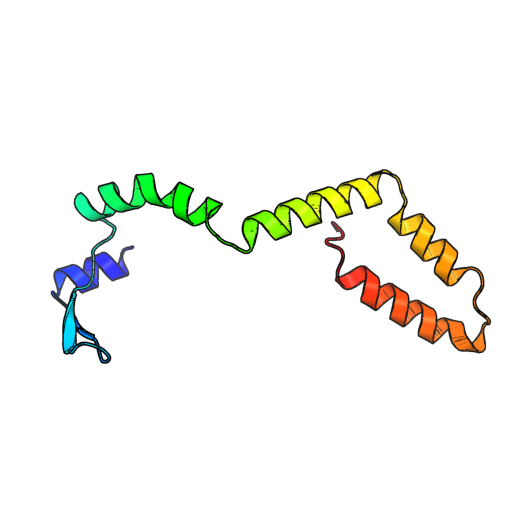-2.980 -6.139 -14.647 1.00 46.94 104 ARG A N 1
ATOM 771 C CA . ARG A 1 104 ? -3.610 -7.135 -15.516 1.00 46.94 104 ARG A CA 1
ATOM 772 C C . ARG A 1 104 ? -5.109 -6.868 -15.549 1.00 46.94 104 ARG A C 1
ATOM 774 O O . ARG A 1 104 ? -5.647 -6.431 -14.505 1.00 46.94 104 ARG A O 1
#

Organism: Escherichia coli (NCBI:txid562)

Secondary structure (DSSP, 8-state):
-HHHHHHHHTT-EEE-TTT--EEEPPPSSSHHHHHHHHHHHHHHHHT-HHHHHHHHHHHHHHHHHHTTHHHHHHHHHHHT--GGGHHHHHHHHHHHHHTS----

InterPro domains:
  IPR004697 p-Aminobenzoyl-glutamate transport protein AbgT [PF03806] (1-97)
  IPR004697 p-Aminobenzoyl-glutamate transport protein AbgT [PTHR30282] (1-98)

pLDDT: mean 85.82, std 9.4, range [46.94, 96.12]